Protein AF-G5J9L3-F1 (afdb_monomer)

Sequence (62 aa):
MTKYTIILPKGQVGTVVEIYKNGEAYEVEFSDNNGQTYALVTLTSEQLICLHYEKPCLTVVN

Radius of gyration: 15.81 Å; Cα contacts (8 Å, |Δi|>4): 62; chains: 1; bounding box: 37×52×25 Å

Nearest PDB structures (foldseek):
  2mc6-assembly1_A  TM=6.439E-01  e=2.473E+00  Xipdecavirus Xp10
  5b8h-assembly1_B  TM=5.479E-01  e=8.653E+00  Burkholderia cenocepacia J2315

InterPro domains:
  IPR032568 Protein of unknown function DUF4926 [PF16277] (8-49)

Foldseek 3Di:
DDPDDDDDDPPDDFDFPDAPPNQQWTWTFDADPVRHTPDTD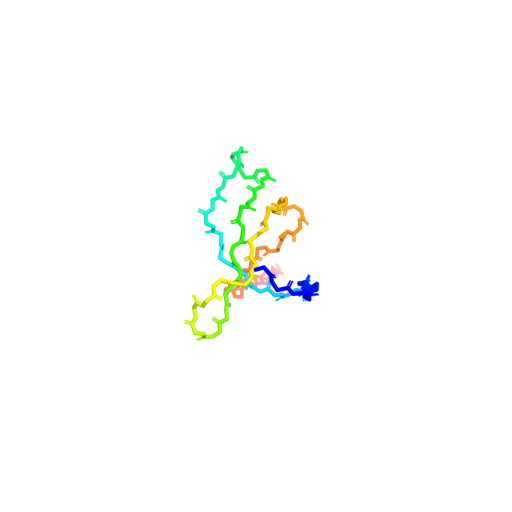IDGNVSDDDDDPDDPPPDPDD

Organism: NCBI:txid423471

pLDDT: mean 85.66, std 12.32, range [46.34, 98.06]

Secondary structure (DSSP, 8-state):
--SSPPP--TT---EEEEEEGGGTEEEEEEE-TTS-EEEEEEEEGGG------SPP------

Solvent-accessible surface area (backbone atoms only — not comparable to full-atom values): 4330 Å² total; per-residue (Å²): 135,75,97,62,86,86,79,83,62,91,87,70,82,61,46,78,78,44,75,38,80,94,55,57,28,31,35,31,40,32,56,50,99,84,69,49,73,79,45,77,46,80,40,43,53,89,78,57,77,88,82,74,88,65,79,80,83,78,77,81,82,129

Structure (mmCIF, N/CA/C/O backbone):
data_AF-G5J9L3-F1
#
_entry.id   AF-G5J9L3-F1
#
loop_
_atom_site.group_PDB
_atom_site.id
_atom_site.type_symbol
_atom_site.label_atom_id
_atom_site.label_alt_id
_atom_site.label_comp_id
_atom_site.label_asym_id
_atom_site.label_entity_id
_atom_site.label_seq_id
_atom_site.pdbx_PDB_ins_code
_atom_site.Cartn_x
_atom_site.Cartn_y
_atom_site.Cartn_z
_atom_site.occupancy
_atom_site.B_iso_or_equiv
_atom_site.auth_seq_id
_atom_site.auth_comp_id
_atom_site.auth_asym_id
_atom_site.auth_atom_id
_atom_site.pdbx_PDB_model_num
ATOM 1 N N . MET A 1 1 ? 11.838 16.544 -2.981 1.00 46.34 1 MET A N 1
ATOM 2 C CA . MET A 1 1 ? 10.427 16.393 -3.394 1.00 46.34 1 MET A CA 1
ATOM 3 C C . MET A 1 1 ? 10.369 16.581 -4.903 1.00 46.34 1 MET A C 1
ATOM 5 O O . MET A 1 1 ? 10.608 17.685 -5.377 1.00 46.34 1 MET A O 1
ATOM 9 N N . THR A 1 2 ? 10.240 15.499 -5.668 1.00 48.84 2 THR A N 1
ATOM 10 C CA . THR A 1 2 ? 10.328 15.518 -7.138 1.00 48.84 2 THR A CA 1
ATOM 11 C C . THR A 1 2 ? 9.199 16.334 -7.765 1.00 48.84 2 THR A C 1
ATOM 13 O O . THR A 1 2 ? 8.073 16.326 -7.286 1.00 48.84 2 THR A O 1
ATOM 16 N N . LYS A 1 3 ? 9.496 17.016 -8.875 1.00 65.06 3 LYS A N 1
ATOM 17 C CA . LYS A 1 3 ? 8.565 17.867 -9.642 1.00 65.06 3 LYS A CA 1
ATOM 18 C C . LYS A 1 3 ? 7.443 17.080 -10.354 1.00 65.06 3 LYS A C 1
ATOM 20 O O . LYS A 1 3 ? 6.610 17.677 -11.027 1.00 65.06 3 LYS A O 1
ATOM 25 N N . TYR A 1 4 ? 7.440 15.754 -10.239 1.00 67.19 4 TYR A N 1
ATOM 26 C CA . TYR A 1 4 ? 6.540 14.853 -10.950 1.00 67.19 4 TYR A CA 1
ATOM 27 C C . TYR A 1 4 ? 5.487 14.293 -10.003 1.00 67.19 4 TYR A C 1
ATOM 29 O O . TYR A 1 4 ? 5.809 13.857 -8.898 1.00 67.19 4 TYR A O 1
ATOM 37 N N . THR A 1 5 ? 4.239 14.285 -10.463 1.00 77.50 5 THR A N 1
ATOM 38 C CA . THR A 1 5 ? 3.146 13.585 -9.794 1.00 77.50 5 THR A CA 1
ATOM 39 C C . THR A 1 5 ? 3.466 12.097 -9.726 1.00 77.50 5 THR A C 1
ATOM 41 O O . THR A 1 5 ? 3.730 11.467 -10.750 1.00 77.50 5 THR A O 1
ATOM 44 N N . ILE A 1 6 ? 3.424 11.538 -8.520 1.00 73.81 6 ILE A N 1
ATOM 45 C CA . ILE A 1 6 ? 3.495 10.095 -8.315 1.00 73.81 6 ILE A CA 1
ATOM 46 C C . ILE A 1 6 ? 2.143 9.517 -8.728 1.00 73.81 6 ILE A C 1
ATOM 48 O O . ILE A 1 6 ? 1.111 9.857 -8.152 1.00 73.81 6 ILE A O 1
ATOM 52 N N . ILE A 1 7 ? 2.153 8.663 -9.746 1.00 82.69 7 ILE A N 1
ATOM 53 C CA . ILE A 1 7 ? 0.995 7.859 -10.129 1.00 82.69 7 ILE A CA 1
ATOM 54 C C . ILE A 1 7 ? 1.193 6.495 -9.477 1.00 82.69 7 ILE A C 1
ATOM 56 O O . ILE A 1 7 ? 2.241 5.887 -9.679 1.00 82.69 7 ILE A O 1
ATOM 60 N N . LEU A 1 8 ? 0.200 6.030 -8.717 1.00 85.19 8 LEU A N 1
ATOM 61 C CA . LEU A 1 8 ? 0.145 4.672 -8.173 1.00 85.19 8 LEU A CA 1
ATOM 62 C C . LEU A 1 8 ? -0.884 3.868 -8.982 1.00 85.19 8 LEU A C 1
ATOM 64 O O . LEU A 1 8 ? -2.088 3.996 -8.738 1.00 85.19 8 LEU A O 1
ATOM 68 N N . PRO A 1 9 ? -0.467 3.104 -10.008 1.00 83.62 9 PRO A N 1
ATOM 69 C CA . PRO A 1 9 ? -1.390 2.315 -10.807 1.00 83.62 9 PRO A CA 1
ATOM 70 C C . PRO A 1 9 ? -2.028 1.204 -9.971 1.00 83.62 9 PRO A C 1
ATOM 72 O O . PRO A 1 9 ? -1.408 0.623 -9.079 1.00 83.62 9 PRO A O 1
ATOM 75 N N . LYS A 1 10 ? -3.269 0.845 -10.306 1.00 82.19 10 LYS A N 1
ATOM 76 C CA . LYS A 1 10 ? -3.950 -0.291 -9.677 1.00 82.19 10 LYS A CA 1
ATOM 77 C C . LYS A 1 10 ? -3.129 -1.576 -9.858 1.00 82.19 10 LYS A C 1
ATOM 79 O O . LYS A 1 10 ? -2.706 -1.884 -10.969 1.00 82.19 10 LYS A O 1
ATOM 84 N N . GLY A 1 11 ? -2.971 -2.340 -8.777 1.00 82.69 11 GLY A N 1
ATOM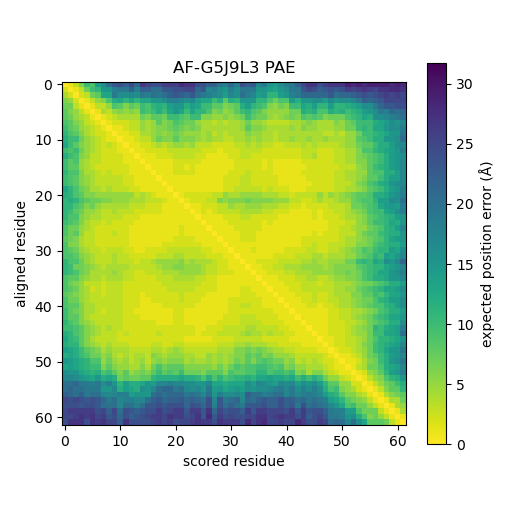 85 C CA . GLY A 1 11 ? -2.211 -3.596 -8.762 1.00 82.69 11 GLY A CA 1
ATOM 86 C C . GLY A 1 11 ? -0.742 -3.441 -8.363 1.00 82.69 11 GLY A C 1
ATOM 87 O O . GLY A 1 11 ? -0.037 -4.442 -8.270 1.00 82.69 11 GLY A O 1
ATOM 88 N N . GLN A 1 12 ? -0.282 -2.218 -8.101 1.00 86.44 12 GLN A N 1
ATOM 89 C CA . GLN A 1 12 ? 1.022 -1.996 -7.495 1.00 86.44 12 GLN A CA 1
ATOM 90 C C . GLN A 1 12 ? 1.056 -2.519 -6.052 1.00 86.44 12 GLN A C 1
ATOM 92 O O . GLN A 1 12 ? 0.076 -2.403 -5.318 1.00 86.44 12 GLN A O 1
ATOM 97 N N . VAL A 1 13 ? 2.194 -3.091 -5.657 1.00 89.25 13 VAL A N 1
ATOM 98 C CA . VAL A 1 13 ? 2.416 -3.645 -4.316 1.00 89.25 13 VAL A CA 1
ATOM 99 C C . VAL A 1 13 ? 3.308 -2.690 -3.529 1.00 89.25 13 VAL A C 1
ATOM 101 O O . VAL A 1 13 ? 4.329 -2.236 -4.045 1.00 89.25 13 VAL A O 1
ATOM 104 N N . GLY A 1 14 ? 2.908 -2.389 -2.297 1.00 91.44 14 GLY A N 1
ATOM 105 C CA . GLY A 1 14 ? 3.682 -1.617 -1.327 1.00 91.44 14 GLY A CA 1
ATOM 106 C C . GLY A 1 14 ? 3.763 -2.349 0.012 1.00 91.44 14 GLY A C 1
ATOM 107 O O . GLY A 1 14 ? 3.079 -3.354 0.225 1.00 91.44 14 GLY A O 1
ATOM 108 N N . THR A 1 15 ? 4.600 -1.845 0.910 1.00 94.06 15 THR A N 1
ATOM 109 C CA . THR A 1 15 ? 4.820 -2.406 2.246 1.00 94.06 15 THR A CA 1
ATOM 110 C C . THR A 1 15 ? 4.007 -1.621 3.265 1.00 94.06 15 THR A C 1
ATOM 112 O O . THR A 1 15 ? 4.149 -0.406 3.36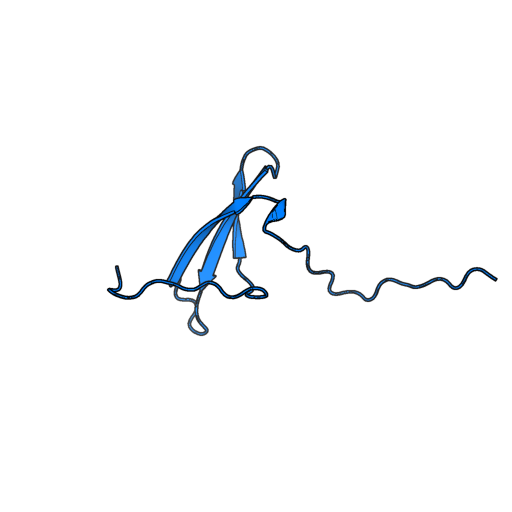0 1.00 94.06 15 THR A O 1
ATOM 115 N N . VAL A 1 16 ? 3.169 -2.296 4.054 1.00 95.38 16 VAL A N 1
ATOM 116 C CA . VAL A 1 16 ? 2.505 -1.666 5.206 1.00 95.38 16 VAL A CA 1
ATOM 117 C C . VAL A 1 16 ? 3.553 -1.404 6.284 1.00 95.38 16 VAL A C 1
ATOM 119 O O . VAL A 1 16 ? 4.188 -2.344 6.761 1.00 95.38 16 VAL A O 1
ATOM 122 N N . VAL A 1 17 ? 3.720 -0.141 6.667 1.00 97.25 17 VAL A N 1
ATOM 123 C CA . VAL A 1 17 ? 4.679 0.284 7.701 1.00 97.25 17 VAL A CA 1
ATOM 124 C C . VAL A 1 17 ? 3.999 0.740 8.992 1.00 97.25 17 VAL A C 1
ATOM 126 O O . VAL A 1 17 ? 4.646 0.761 10.033 1.00 97.25 17 VAL A O 1
ATOM 129 N N . GLU A 1 18 ? 2.700 1.046 8.949 1.00 98.06 18 GLU A N 1
ATOM 130 C CA . GLU A 1 18 ? 1.887 1.392 10.122 1.00 98.06 18 GLU A CA 1
ATOM 131 C C . GLU A 1 18 ? 0.424 0.968 9.916 1.00 98.06 18 GLU A C 1
ATOM 133 O O . GLU A 1 18 ? -0.090 1.008 8.794 1.00 98.06 18 GLU A O 1
ATOM 138 N N . ILE A 1 19 ? -0.255 0.578 11.001 1.00 97.69 19 ILE A N 1
ATOM 139 C CA . ILE A 1 19 ? -1.677 0.214 11.005 1.00 97.69 19 ILE A CA 1
ATOM 140 C C . ILE A 1 19 ? -2.427 1.177 11.923 1.00 97.69 19 ILE A C 1
ATOM 142 O O . ILE A 1 19 ? -2.249 1.188 13.140 1.00 97.69 19 ILE A O 1
ATOM 146 N N . TYR A 1 20 ? -3.352 1.939 11.353 1.00 97.88 20 TYR A N 1
ATOM 147 C CA . TYR A 1 20 ? -4.163 2.893 12.095 1.00 97.88 20 TYR A CA 1
ATOM 148 C C . TYR A 1 20 ? -5.490 2.291 12.538 1.00 97.88 20 TYR A C 1
ATOM 150 O O . TYR A 1 20 ? -6.128 1.532 11.807 1.00 97.88 20 TYR A O 1
ATOM 158 N N . LYS A 1 21 ? -5.929 2.695 13.739 1.00 95.69 21 LYS A N 1
ATOM 159 C CA . LYS A 1 21 ? -7.267 2.428 14.294 1.00 95.69 21 LYS A CA 1
ATOM 160 C C . LYS A 1 21 ? -7.734 0.985 14.049 1.00 95.69 21 LYS A C 1
ATOM 162 O O . LYS A 1 21 ? -8.775 0.751 13.450 1.00 95.69 21 LYS A O 1
ATOM 167 N N . ASN A 1 22 ? -6.934 0.014 14.486 1.00 94.31 22 ASN A N 1
ATOM 168 C CA . ASN A 1 22 ? -7.245 -1.416 14.368 1.00 94.31 22 ASN A CA 1
ATOM 169 C C . ASN A 1 22 ? -7.569 -1.895 12.935 1.00 94.31 22 ASN A C 1
ATOM 171 O O . ASN A 1 22 ? -8.336 -2.840 12.769 1.00 94.31 22 ASN A O 1
ATOM 175 N N . GLY A 1 23 ? -6.978 -1.274 11.908 1.00 95.25 23 GLY A N 1
ATOM 176 C CA . GLY A 1 23 ? -7.126 -1.693 10.510 1.00 95.25 23 GLY A CA 1
ATOM 177 C C . GLY A 1 23 ? -8.101 -0.860 9.678 1.00 95.25 23 GLY A C 1
ATOM 178 O O . GLY A 1 23 ? -8.398 -1.244 8.552 1.00 95.25 23 GLY A O 1
ATOM 179 N N . GLU A 1 24 ? -8.583 0.283 10.176 1.00 96.56 24 GLU A N 1
ATOM 180 C CA . GLU A 1 24 ? -9.357 1.215 9.338 1.00 96.56 24 GLU A CA 1
ATOM 181 C C . GLU A 1 24 ? -8.498 1.811 8.207 1.00 96.56 24 GLU A C 1
ATOM 183 O O . GLU A 1 24 ? -8.996 2.052 7.104 1.00 96.56 24 GLU A O 1
ATOM 188 N N . ALA A 1 25 ? -7.207 2.044 8.470 1.00 97.12 25 ALA A N 1
ATOM 189 C CA . ALA A 1 25 ? -6.266 2.570 7.488 1.00 97.12 25 ALA A CA 1
ATOM 190 C C . ALA A 1 25 ? -4.835 2.068 7.716 1.00 97.12 25 ALA A C 1
ATOM 192 O O . ALA A 1 25 ? -4.482 1.602 8.799 1.00 97.12 25 ALA A O 1
ATOM 193 N N . TYR A 1 26 ? -4.008 2.202 6.684 1.00 97.19 26 TYR A N 1
ATOM 194 C CA . TYR A 1 26 ? -2.654 1.667 6.621 1.00 97.19 26 TYR A CA 1
ATOM 195 C C . TYR A 1 26 ? -1.724 2.708 6.013 1.00 97.19 26 TYR A C 1
ATOM 197 O O . TYR A 1 26 ? -2.042 3.256 4.958 1.00 97.19 26 TYR A O 1
ATOM 205 N N . GLU A 1 27 ? -0.576 2.956 6.640 1.00 97.31 27 GLU A N 1
ATOM 206 C CA . GLU A 1 27 ? 0.503 3.692 5.981 1.00 97.31 27 GLU A CA 1
ATOM 207 C C . GLU A 1 27 ? 1.270 2.716 5.093 1.00 97.31 27 GLU A C 1
ATOM 209 O O . GLU A 1 27 ? 1.783 1.699 5.573 1.00 97.31 27 GLU A O 1
ATOM 214 N N . VAL A 1 28 ? 1.322 3.006 3.795 1.00 95.56 28 VAL A N 1
ATOM 215 C CA . VAL A 1 28 ? 1.938 2.132 2.798 1.00 95.56 28 VAL A CA 1
ATOM 216 C C . VAL A 1 28 ? 3.131 2.831 2.168 1.00 95.56 28 VAL A C 1
ATOM 218 O O . VAL A 1 28 ? 3.001 3.887 1.547 1.00 95.56 28 VAL A O 1
ATOM 221 N N . GLU A 1 29 ? 4.297 2.210 2.310 1.00 95.88 29 GLU A N 1
ATOM 222 C CA . GLU A 1 29 ? 5.528 2.602 1.642 1.00 95.88 29 GLU A CA 1
ATOM 223 C C . GLU A 1 29 ? 5.628 1.939 0.264 1.00 95.88 29 GLU A C 1
ATOM 225 O O . GLU A 1 29 ? 5.482 0.722 0.124 1.00 95.88 29 GLU A O 1
ATOM 230 N N . PHE A 1 30 ? 5.946 2.735 -0.755 1.00 93.75 30 PHE A N 1
ATOM 231 C CA . PHE A 1 30 ? 6.319 2.250 -2.075 1.00 93.75 30 PHE A CA 1
ATOM 232 C C . PHE A 1 30 ? 7.782 2.583 -2.360 1.00 93.75 30 PHE A C 1
ATOM 234 O O . PHE A 1 30 ? 8.176 3.756 -2.379 1.00 93.75 30 PHE A O 1
ATOM 241 N N . SER A 1 31 ? 8.556 1.536 -2.637 1.00 93.44 31 SER A N 1
ATOM 242 C CA . SER A 1 31 ? 10.000 1.604 -2.853 1.00 93.44 31 SER A CA 1
ATOM 243 C C . SER A 1 31 ? 10.377 1.039 -4.219 1.00 93.44 31 SER A C 1
ATOM 245 O O . SER A 1 31 ? 9.684 0.175 -4.763 1.00 93.44 31 SER A O 1
ATOM 247 N N . ASP A 1 32 ? 11.421 1.596 -4.830 1.00 90.75 32 ASP A N 1
ATOM 248 C CA . ASP A 1 32 ? 11.937 1.121 -6.114 1.00 90.75 32 ASP A CA 1
ATOM 249 C C . ASP A 1 32 ? 12.758 -0.175 -5.951 1.00 90.75 32 ASP A C 1
ATOM 251 O O . ASP A 1 32 ? 12.935 -0.699 -4.850 1.00 90.75 32 ASP A O 1
ATOM 255 N N . ASN A 1 33 ? 13.302 -0.696 -7.054 1.00 91.56 33 ASN A N 1
ATOM 256 C CA . ASN A 1 33 ? 14.113 -1.921 -7.031 1.00 91.56 33 ASN A CA 1
ATOM 257 C C . ASN A 1 33 ? 15.448 -1.773 -6.270 1.00 91.56 33 ASN A C 1
ATOM 259 O O . ASN A 1 33 ? 16.116 -2.776 -6.032 1.00 91.56 33 ASN A O 1
ATOM 263 N N . ASN A 1 34 ? 15.846 -0.553 -5.899 1.00 94.69 34 ASN A N 1
ATOM 264 C CA . ASN A 1 34 ? 17.022 -0.278 -5.074 1.00 94.69 34 ASN A CA 1
ATOM 265 C C . ASN A 1 34 ? 16.658 -0.112 -3.588 1.00 94.69 34 ASN A C 1
ATOM 267 O O . ASN A 1 34 ? 17.536 0.177 -2.776 1.00 94.69 34 ASN A O 1
ATOM 271 N N . GLY A 1 35 ? 15.379 -0.273 -3.227 1.00 90.62 35 GLY A N 1
ATOM 272 C CA . GLY A 1 35 ? 14.879 -0.067 -1.870 1.00 90.62 35 GLY A CA 1
ATOM 273 C C . GLY A 1 35 ? 14.689 1.405 -1.500 1.00 90.62 35 GLY A C 1
ATOM 274 O O . GLY A 1 35 ? 14.556 1.713 -0.320 1.00 90.62 35 GLY A O 1
ATOM 275 N N . GLN A 1 36 ? 14.685 2.325 -2.471 1.00 93.69 36 GLN A N 1
ATOM 276 C CA . GLN A 1 36 ? 14.441 3.738 -2.202 1.00 93.69 36 GLN A CA 1
ATOM 277 C C . GLN A 1 36 ? 12.941 4.024 -2.201 1.00 93.69 36 GLN A C 1
ATOM 279 O O . GLN A 1 36 ? 12.279 3.910 -3.236 1.00 93.69 36 GLN A O 1
ATOM 284 N N . THR A 1 37 ? 12.430 4.495 -1.064 1.00 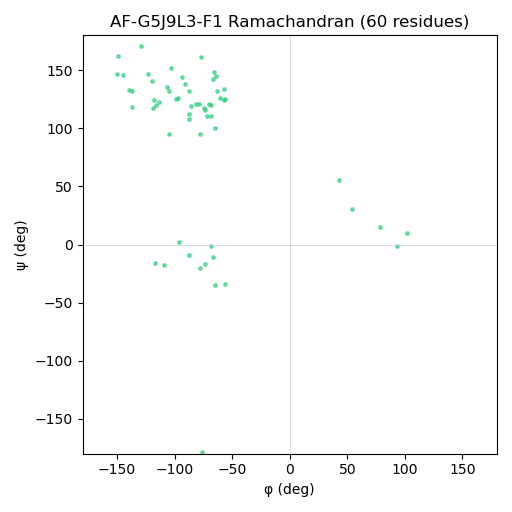93.44 37 THR A N 1
ATOM 285 C CA . THR A 1 37 ? 11.071 5.026 -0.941 1.00 93.44 37 THR A CA 1
ATOM 286 C C . THR A 1 37 ? 10.865 6.173 -1.924 1.00 93.44 37 THR A C 1
ATOM 288 O O . THR A 1 37 ? 11.603 7.163 -1.887 1.00 93.44 37 THR A O 1
ATOM 291 N N . TYR A 1 38 ? 9.850 6.065 -2.779 1.00 90.88 38 TYR A N 1
ATOM 292 C CA . TYR A 1 38 ? 9.414 7.152 -3.659 1.00 90.88 38 TYR A CA 1
ATOM 293 C C . TYR A 1 38 ? 7.988 7.619 -3.364 1.00 90.88 38 TYR A C 1
ATOM 295 O O . TYR A 1 38 ? 7.632 8.713 -3.797 1.00 90.88 38 TYR A O 1
ATOM 303 N N . ALA A 1 39 ? 7.184 6.844 -2.630 1.00 92.25 39 ALA A N 1
ATOM 304 C CA . ALA A 1 39 ? 5.870 7.268 -2.158 1.00 92.25 39 ALA A CA 1
ATOM 305 C C . ALA A 1 39 ? 5.565 6.693 -0.772 1.00 92.25 39 ALA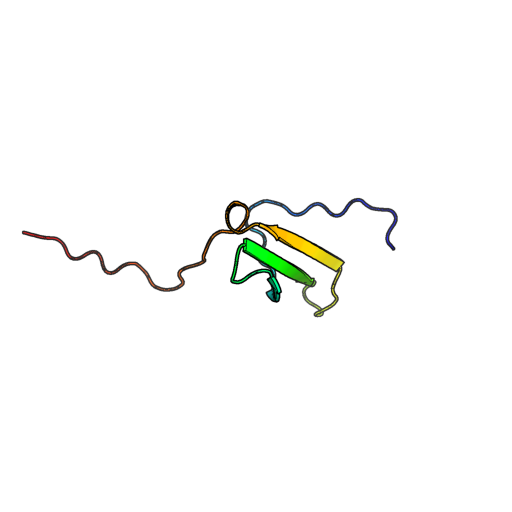 A C 1
ATOM 307 O O . ALA A 1 39 ? 5.952 5.570 -0.461 1.00 92.25 39 ALA A O 1
ATOM 308 N N . LEU A 1 40 ? 4.839 7.468 0.028 1.00 94.00 40 LEU A N 1
ATOM 309 C CA . LEU A 1 40 ? 4.309 7.068 1.325 1.00 94.00 40 LEU A CA 1
ATOM 310 C C . LEU A 1 40 ? 2.872 7.594 1.391 1.00 94.00 40 LEU A C 1
ATOM 312 O O . LEU A 1 40 ? 2.660 8.796 1.194 1.00 94.00 40 LEU A O 1
ATOM 316 N N . VAL A 1 41 ? 1.898 6.693 1.508 1.00 93.88 41 VAL A N 1
ATOM 317 C CA . VAL A 1 41 ? 0.474 7.029 1.389 1.00 93.88 41 VAL A CA 1
ATOM 318 C C . VAL A 1 41 ? -0.343 6.276 2.429 1.00 93.88 41 VAL A C 1
ATOM 320 O O . VAL A 1 41 ? -0.256 5.053 2.529 1.00 93.88 41 VAL A O 1
ATOM 323 N N . THR A 1 42 ? -1.229 6.996 3.113 1.00 95.69 42 THR A N 1
ATOM 324 C CA . THR A 1 42 ? -2.278 6.407 3.944 1.00 95.69 42 THR A CA 1
ATOM 325 C C . THR A 1 42 ? -3.449 5.925 3.077 1.00 95.69 42 THR A C 1
ATOM 327 O O . THR A 1 42 ? -4.077 6.724 2.380 1.00 95.69 42 THR A O 1
ATOM 330 N N . LEU A 1 43 ? -3.767 4.631 3.130 1.00 94.06 43 LEU A N 1
ATOM 331 C CA . LEU A 1 43 ? -4.863 4.002 2.384 1.00 94.06 43 LEU A CA 1
ATOM 332 C C . LEU A 1 43 ? -5.880 3.377 3.341 1.00 94.06 43 LEU A C 1
ATOM 334 O O . LEU A 1 43 ? -5.500 2.782 4.349 1.00 94.06 43 LEU A O 1
ATOM 338 N N . THR A 1 44 ? -7.171 3.489 3.029 1.00 95.69 44 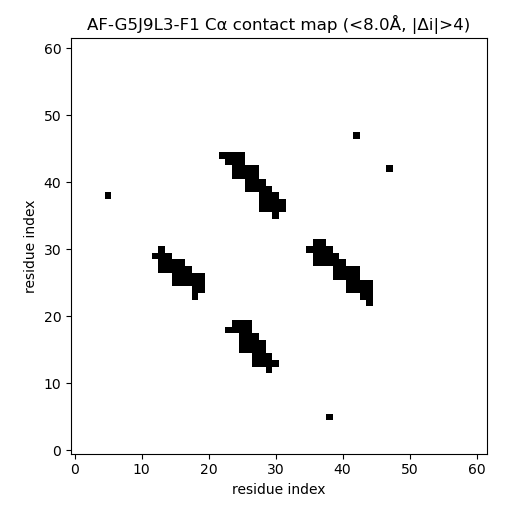THR A N 1
ATOM 339 C CA . THR A 1 44 ? -8.225 2.800 3.788 1.00 95.69 44 THR 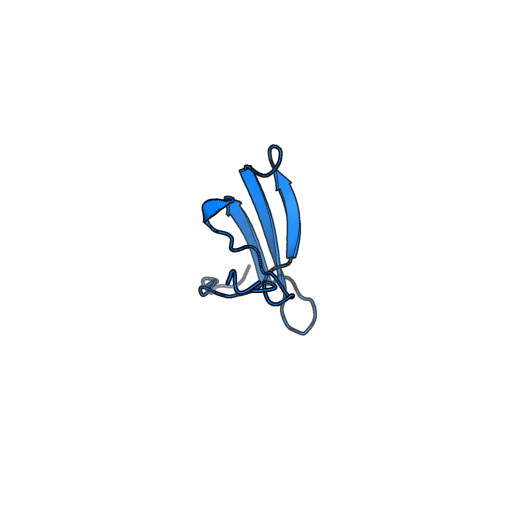A CA 1
ATOM 340 C C . THR A 1 44 ? -8.278 1.322 3.420 1.00 95.69 44 THR A C 1
ATOM 342 O O . THR A 1 44 ? -7.788 0.907 2.365 1.00 95.69 44 THR A O 1
ATOM 345 N N . SER A 1 45 ? -8.898 0.511 4.276 1.00 93.31 45 SER A N 1
ATOM 346 C CA . SER A 1 45 ? -9.025 -0.931 4.030 1.00 93.31 45 SER A CA 1
ATOM 347 C C . SER A 1 45 ? -9.698 -1.272 2.687 1.00 93.31 45 SER A C 1
ATOM 349 O O . SER A 1 45 ? -9.292 -2.219 2.019 1.00 93.31 45 SER A O 1
ATOM 351 N N . GLU A 1 46 ? -10.653 -0.459 2.225 1.00 92.75 46 GLU A N 1
ATOM 352 C CA . GLU A 1 46 ? -11.388 -0.653 0.965 1.00 92.75 46 GLU A CA 1
ATOM 353 C C . GLU A 1 46 ? -10.552 -0.332 -0.284 1.00 92.75 46 GLU A C 1
ATOM 355 O O . GLU A 1 46 ? -10.916 -0.716 -1.397 1.00 92.75 46 GLU A O 1
ATOM 360 N N . GLN A 1 47 ? -9.440 0.388 -0.118 1.00 92.00 47 GLN A N 1
ATOM 361 C CA . GLN A 1 47 ? -8.504 0.712 -1.196 1.00 92.00 47 GLN A CA 1
ATOM 362 C C . GLN A 1 47 ? -7.442 -0.379 -1.393 1.00 92.00 47 GLN A C 1
ATOM 364 O O . GLN A 1 47 ? -6.699 -0.338 -2.377 1.00 92.00 47 GLN A O 1
ATOM 369 N N . LEU A 1 48 ? -7.371 -1.354 -0.482 1.00 89.38 48 LEU A N 1
ATOM 370 C CA . LEU A 1 48 ? -6.420 -2.457 -0.514 1.00 89.38 48 LEU A CA 1
ATOM 371 C C . LEU A 1 48 ? -7.085 -3.754 -0.987 1.00 89.38 48 LEU A C 1
ATOM 373 O O . LEU A 1 48 ? -8.275 -3.990 -0.801 1.00 89.38 48 LEU A O 1
ATOM 377 N N . ILE A 1 49 ? -6.283 -4.629 -1.593 1.00 87.44 49 ILE A N 1
ATOM 378 C CA . ILE A 1 49 ? -6.674 -6.004 -1.910 1.00 87.44 49 ILE A CA 1
ATOM 379 C C . ILE A 1 49 ? -5.741 -6.924 -1.128 1.00 87.44 49 ILE A C 1
ATOM 381 O O . ILE A 1 49 ? -4.522 -6.828 -1.268 1.00 87.44 49 ILE A O 1
ATOM 385 N N . CYS A 1 50 ? -6.302 -7.826 -0.321 1.00 83.06 50 CYS A N 1
ATOM 386 C CA . CYS A 1 50 ? -5.512 -8.861 0.338 1.00 83.06 50 CYS A CA 1
ATOM 387 C C . CYS A 1 50 ? -4.993 -9.851 -0.716 1.00 83.06 50 CYS A C 1
ATOM 389 O O . CYS A 1 50 ? -5.779 -10.462 -1.446 1.00 83.06 50 CYS A O 1
ATOM 391 N N . LEU A 1 51 ? -3.670 -9.990 -0.822 1.00 79.62 51 LEU A N 1
ATOM 392 C CA . LEU A 1 51 ? -3.050 -10.923 -1.756 1.00 79.62 51 LEU A CA 1
ATOM 393 C C . LEU A 1 51 ? -2.905 -12.298 -1.096 1.00 79.62 51 LEU A C 1
ATOM 395 O O . LEU A 1 51 ? -2.063 -12.501 -0.224 1.00 79.62 51 LEU A O 1
ATOM 399 N N . HIS A 1 52 ? -3.722 -13.251 -1.535 1.00 80.69 52 HIS A N 1
ATOM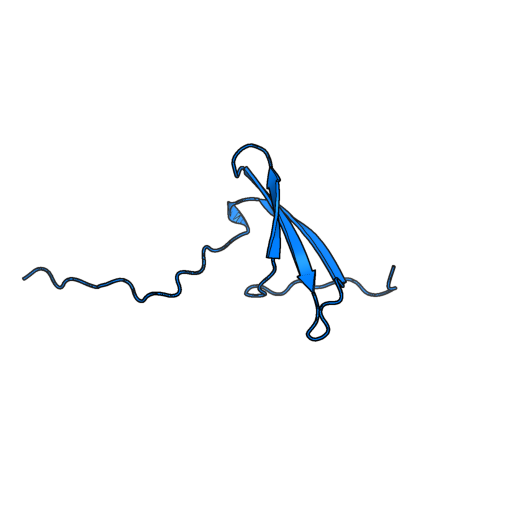 400 C CA . HIS A 1 52 ? -3.610 -14.650 -1.133 1.00 80.69 52 HIS A CA 1
ATOM 401 C C . HIS A 1 52 ? -2.637 -15.377 -2.073 1.00 80.69 52 HIS A C 1
ATOM 403 O O . HIS A 1 52 ? -2.924 -15.541 -3.258 1.00 80.69 52 HIS A O 1
ATOM 409 N N . TYR A 1 53 ? -1.480 -15.800 -1.555 1.00 74.56 53 TYR A N 1
ATOM 410 C CA . TYR A 1 53 ? -0.455 -16.513 -2.337 1.00 74.56 53 TYR A CA 1
ATOM 411 C C . TYR A 1 53 ? -0.781 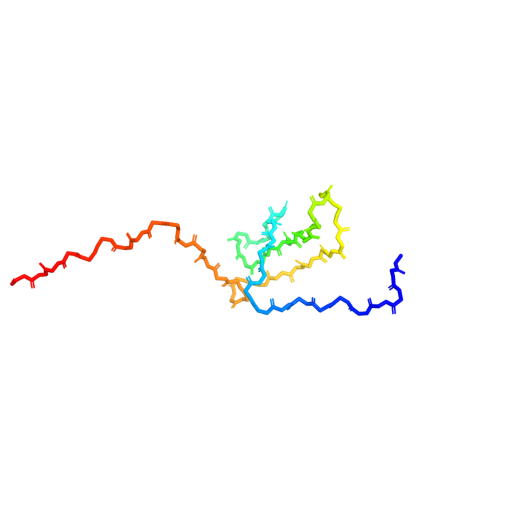-17.992 -2.565 1.00 74.56 53 TYR A C 1
ATOM 413 O O . TYR A 1 53 ? -0.260 -18.616 -3.489 1.00 74.56 53 TYR A O 1
ATOM 421 N N . GLU A 1 54 ? -1.653 -18.557 -1.737 1.00 81.75 54 GLU A N 1
ATOM 422 C CA . GLU A 1 54 ? -2.112 -19.930 -1.878 1.00 81.75 54 GLU A CA 1
ATOM 423 C C . GLU A 1 54 ? -3.368 -19.978 -2.747 1.00 81.75 54 GLU A C 1
ATOM 425 O O . GLU A 1 54 ? -4.279 -19.157 -2.608 1.00 81.75 54 GLU A O 1
ATOM 430 N N . LYS A 1 55 ? -3.436 -20.962 -3.651 1.00 74.75 55 LYS A N 1
ATOM 431 C CA . LYS A 1 55 ? -4.681 -21.235 -4.370 1.00 74.75 55 LYS A CA 1
ATOM 432 C C . LYS A 1 55 ? -5.739 -21.657 -3.351 1.00 74.75 55 LYS A C 1
ATOM 434 O O . LYS A 1 55 ? -5.454 -22.561 -2.564 1.00 74.75 55 LYS A O 1
ATOM 439 N N . PRO A 1 56 ? -6.958 -21.089 -3.388 1.00 69.12 56 PRO A N 1
ATOM 440 C CA . PRO A 1 56 ? -8.040 -21.618 -2.579 1.00 69.12 56 PRO A CA 1
ATOM 441 C C . PRO A 1 56 ? -8.216 -23.097 -2.932 1.00 69.12 56 PRO A C 1
ATOM 443 O O . PRO A 1 56 ? -8.352 -23.456 -4.105 1.00 69.12 56 PRO A O 1
ATOM 446 N N . CYS A 1 57 ? -8.154 -23.960 -1.918 1.00 71.69 57 CYS A N 1
ATOM 447 C CA . CYS A 1 57 ? -8.481 -25.366 -2.077 1.00 71.69 57 CYS A CA 1
ATOM 448 C C . CYS A 1 57 ? -9.971 -25.447 -2.423 1.00 71.69 57 CYS A C 1
ATOM 450 O O . CYS A 1 57 ? -10.833 -25.280 -1.561 1.00 71.69 57 CYS A O 1
ATOM 452 N N . LEU A 1 58 ? -10.280 -25.616 -3.707 1.00 70.00 58 LEU A N 1
ATOM 453 C CA . LEU A 1 58 ? -11.643 -25.840 -4.162 1.00 70.00 58 LEU A CA 1
ATOM 454 C C . LEU A 1 58 ? -11.987 -27.300 -3.878 1.00 70.00 58 LEU A C 1
ATOM 456 O O . LEU A 1 58 ? -11.675 -28.187 -4.672 1.00 70.00 58 LEU A O 1
ATOM 460 N N . THR A 1 59 ? -12.618 -27.559 -2.736 1.00 64.38 59 THR A N 1
ATOM 461 C CA . THR A 1 59 ? -13.239 -28.860 -2.490 1.00 64.38 59 THR A CA 1
ATOM 462 C C . THR A 1 59 ? -14.479 -28.953 -3.370 1.00 64.38 59 THR A C 1
ATOM 464 O O . THR A 1 59 ? -15.453 -28.231 -3.157 1.00 64.38 59 THR A O 1
ATOM 467 N N . VAL A 1 60 ? -14.446 -29.819 -4.383 1.00 71.69 60 VAL A N 1
ATOM 468 C CA . VAL A 1 60 ? -15.652 -30.164 -5.141 1.00 71.69 60 VAL A CA 1
ATOM 469 C C . VAL A 1 60 ? -16.552 -30.957 -4.198 1.00 71.69 60 VAL A C 1
ATOM 471 O O . VAL A 1 60 ? -16.214 -32.070 -3.800 1.00 71.69 60 VAL A O 1
ATOM 474 N N . VAL A 1 61 ? -17.667 -30.354 -3.792 1.00 70.00 61 VAL A N 1
ATOM 475 C CA . VAL A 1 61 ? -18.752 -31.077 -3.126 1.00 70.00 61 VAL A CA 1
ATOM 476 C C . VAL A 1 61 ? -19.469 -31.915 -4.188 1.00 70.00 61 VAL A C 1
ATOM 478 O O . VAL A 1 61 ? -19.989 -31.360 -5.156 1.00 70.00 61 VAL A O 1
ATOM 481 N N . ASN A 1 62 ? -19.411 -33.241 -4.036 1.00 58.72 62 ASN A N 1
ATOM 482 C CA . ASN A 1 62 ? -20.241 -34.194 -4.784 1.00 58.72 62 ASN A CA 1
ATOM 483 C C . ASN A 1 62 ? -21.644 -34.270 -4.182 1.00 58.72 62 ASN A C 1
ATOM 485 O O . ASN A 1 62 ? -21.746 -34.164 -2.938 1.00 58.72 62 ASN A O 1
#

Mean predicted aligned error: 7.35 Å